Protein AF-A0A077KL05-F1 (afdb_monomer_lite)

Structure (mmCIF, N/CA/C/O backbone):
data_AF-A0A077KL05-F1
#
_entry.id   AF-A0A077KL05-F1
#
loop_
_atom_site.group_PDB
_atom_site.id
_atom_site.type_symbol
_atom_site.label_atom_id
_atom_site.label_alt_id
_atom_site.label_comp_id
_atom_site.label_asym_id
_atom_site.label_entity_id
_atom_site.label_seq_id
_atom_site.pdbx_PDB_ins_code
_atom_site.Cartn_x
_atom_site.Cartn_y
_atom_site.Cartn_z
_atom_site.occupancy
_atom_site.B_iso_or_equiv
_atom_site.auth_seq_id
_atom_site.auth_comp_id
_atom_site.auth_asym_id
_atom_site.auth_atom_id
_atom_site.pdbx_PDB_model_num
ATOM 1 N N . MET A 1 1 ? 13.786 16.318 9.168 1.00 51.53 1 MET A N 1
ATOM 2 C CA . MET A 1 1 ? 14.253 15.824 7.852 1.00 51.53 1 MET A CA 1
ATOM 3 C C . MET A 1 1 ? 14.028 16.908 6.813 1.00 51.53 1 MET A C 1
ATOM 5 O O . MET A 1 1 ? 13.055 17.641 6.956 1.00 51.53 1 MET A O 1
ATOM 9 N N . SER A 1 2 ? 14.905 17.055 5.813 1.00 62.59 2 SER A N 1
ATOM 10 C CA . SER A 1 2 ? 14.597 17.920 4.667 1.00 62.59 2 SER A CA 1
ATOM 11 C C . SER A 1 2 ? 13.468 17.278 3.856 1.00 62.59 2 SER A C 1
ATOM 13 O O . SER A 1 2 ? 13.446 16.068 3.655 1.00 62.59 2 SER A O 1
ATOM 15 N N . THR A 1 3 ? 12.502 18.074 3.406 1.00 69.75 3 THR A N 1
ATOM 16 C CA . THR A 1 3 ? 11.348 17.590 2.625 1.00 69.75 3 THR A CA 1
ATOM 17 C C . THR A 1 3 ? 11.744 17.026 1.258 1.00 69.75 3 THR A C 1
ATOM 19 O O . THR A 1 3 ? 10.953 16.333 0.626 1.00 69.75 3 THR A O 1
ATOM 22 N N . GLU A 1 4 ? 12.974 17.286 0.817 1.00 75.88 4 GLU A N 1
ATOM 23 C CA . GLU A 1 4 ? 13.538 16.857 -0.465 1.00 75.88 4 GLU A CA 1
ATOM 24 C C . GLU A 1 4 ? 13.786 15.344 -0.557 1.00 75.88 4 GLU A C 1
ATOM 26 O O . GLU A 1 4 ? 13.891 14.804 -1.658 1.00 75.88 4 GLU A O 1
ATOM 31 N N . THR A 1 5 ? 13.853 14.640 0.577 1.00 85.19 5 THR A N 1
ATOM 32 C CA . THR A 1 5 ? 14.052 13.182 0.610 1.00 85.19 5 THR A CA 1
ATOM 33 C C . THR A 1 5 ? 12.745 12.394 0.658 1.00 85.19 5 THR A C 1
ATOM 35 O O . THR A 1 5 ? 12.755 11.182 0.420 1.00 85.19 5 THR A O 1
ATOM 38 N N . LEU A 1 6 ? 11.622 13.064 0.937 1.00 92.50 6 LEU A N 1
ATOM 39 C CA . LEU A 1 6 ? 10.313 12.429 1.038 1.00 92.50 6 LEU A CA 1
ATOM 40 C C . LEU A 1 6 ? 9.833 11.949 -0.327 1.00 92.50 6 LEU A C 1
ATOM 42 O O . LEU A 1 6 ? 10.003 12.606 -1.357 1.00 92.50 6 LEU A O 1
ATOM 46 N N . ARG A 1 7 ? 9.176 10.793 -0.327 1.00 94.94 7 ARG A N 1
ATOM 47 C CA . ARG A 1 7 ? 8.545 10.253 -1.526 1.00 94.94 7 ARG A CA 1
ATOM 48 C C . ARG A 1 7 ? 7.322 11.089 -1.891 1.00 94.94 7 ARG A C 1
ATOM 50 O O . ARG A 1 7 ? 6.615 11.601 -1.017 1.00 94.94 7 ARG A O 1
ATOM 57 N N . THR A 1 8 ? 7.061 11.188 -3.188 1.00 95.94 8 THR A N 1
ATOM 58 C CA . THR A 1 8 ? 5.903 11.906 -3.733 1.00 95.94 8 THR A CA 1
ATOM 59 C C . THR A 1 8 ? 5.113 11.016 -4.678 1.00 95.94 8 THR A C 1
ATOM 61 O O . THR A 1 8 ? 5.673 10.101 -5.288 1.00 95.94 8 THR A O 1
ATOM 64 N N . MET A 1 9 ? 3.812 11.275 -4.795 1.00 96.38 9 MET A N 1
ATOM 65 C CA . MET A 1 9 ? 2.897 10.490 -5.618 1.00 96.38 9 MET A CA 1
ATOM 66 C C . MET A 1 9 ? 2.166 11.357 -6.638 1.00 96.38 9 MET A C 1
ATOM 68 O O . MET A 1 9 ? 1.672 12.437 -6.327 1.00 96.38 9 MET A O 1
ATOM 72 N N . VAL A 1 10 ? 2.067 10.850 -7.865 1.00 96.12 10 VAL A N 1
ATOM 73 C CA . VAL A 1 10 ? 1.268 11.446 -8.943 1.00 96.12 10 VAL A CA 1
ATOM 74 C C . VAL A 1 10 ? 0.302 10.396 -9.466 1.00 96.12 10 VAL A C 1
ATOM 76 O O . VAL A 1 10 ? 0.696 9.257 -9.703 1.00 96.12 10 VAL A O 1
ATOM 79 N N . PHE A 1 11 ? -0.956 10.775 -9.665 1.00 96.38 11 PHE A N 1
ATOM 80 C CA . PHE A 1 11 ? -2.039 9.852 -10.000 1.00 96.38 11 PHE A CA 1
ATOM 81 C C . PHE A 1 11 ? -2.610 10.158 -11.381 1.00 96.38 11 PHE A C 1
ATOM 83 O O . PHE A 1 11 ? -2.796 11.320 -11.745 1.00 96.38 11 PHE A O 1
ATOM 90 N N . ASN A 1 12 ? -2.930 9.116 -12.142 1.00 95.75 12 ASN A N 1
ATOM 91 C CA . ASN A 1 12 ? -3.637 9.231 -13.411 1.00 95.75 12 ASN A CA 1
ATOM 92 C C . ASN A 1 12 ? -4.654 8.083 -13.565 1.00 95.75 12 ASN A C 1
ATOM 94 O O . ASN A 1 12 ? -4.912 7.334 -12.624 1.00 95.75 12 ASN A O 1
ATOM 98 N N . ARG A 1 13 ? -5.274 7.973 -14.744 1.00 96.56 13 ARG A N 1
ATOM 99 C CA . ARG A 1 13 ? -6.298 6.949 -15.017 1.00 96.56 13 ARG A CA 1
ATOM 100 C C . ARG A 1 13 ? -5.745 5.525 -15.100 1.00 96.56 13 ARG A C 1
ATOM 102 O O . ARG A 1 13 ? -6.508 4.585 -14.940 1.00 96.56 13 ARG A O 1
ATOM 109 N N . GLU A 1 14 ? -4.455 5.367 -15.371 1.00 97.25 14 GLU A N 1
ATOM 110 C CA . GLU A 1 14 ? -3.814 4.062 -15.561 1.00 97.25 14 GLU A CA 1
ATOM 111 C C . GLU A 1 14 ? -3.217 3.526 -14.259 1.00 97.25 14 GLU A C 1
ATOM 113 O O . GLU A 1 14 ? -3.135 2.315 -14.059 1.00 97.25 14 GLU A O 1
ATOM 118 N N . GLY A 1 15 ? -2.795 4.419 -13.367 1.00 97.19 15 GLY A N 1
ATOM 119 C CA . GLY A 1 15 ? -2.108 4.054 -12.145 1.00 97.19 15 GLY A CA 1
ATOM 120 C C . GLY A 1 15 ? -1.636 5.254 -11.340 1.00 97.19 15 GLY A C 1
ATOM 121 O O . GLY A 1 15 ? -2.132 6.378 -11.464 1.00 97.19 15 GLY A O 1
ATOM 122 N N . PHE A 1 16 ? -0.609 5.010 -10.538 1.00 97.50 16 PHE A N 1
ATOM 123 C CA . PHE A 1 16 ? 0.121 6.053 -9.842 1.00 97.50 16 PHE A CA 1
ATOM 124 C C . PHE A 1 16 ? 1.627 5.875 -9.985 1.00 97.50 16 PHE A C 1
ATOM 126 O O . PHE A 1 16 ? 2.152 4.772 -10.153 1.00 97.50 16 PHE A O 1
ATOM 133 N N . ILE A 1 17 ? 2.322 7.002 -9.930 1.00 97.44 17 ILE A N 1
ATOM 134 C CA . ILE A 1 17 ? 3.770 7.095 -9.957 1.00 97.44 17 ILE A CA 1
ATOM 135 C C . ILE A 1 17 ? 4.234 7.454 -8.555 1.00 97.44 17 ILE A C 1
ATOM 137 O O . ILE A 1 17 ? 3.858 8.502 -8.039 1.00 97.44 17 ILE A O 1
ATOM 141 N N . LEU A 1 18 ? 5.081 6.614 -7.972 1.00 97.00 18 LEU A N 1
ATOM 142 C CA . LEU A 1 18 ? 5.817 6.905 -6.753 1.00 97.00 18 LEU A CA 1
ATOM 143 C C . LEU A 1 18 ? 7.236 7.337 -7.122 1.00 97.00 18 LEU A C 1
ATOM 145 O O . LEU A 1 18 ? 8.025 6.559 -7.661 1.00 97.00 18 LEU A O 1
ATOM 149 N N . ASN A 1 19 ? 7.568 8.583 -6.821 1.00 96.38 19 ASN A N 1
ATOM 150 C CA . ASN A 1 19 ? 8.921 9.102 -6.938 1.00 96.38 19 ASN A CA 1
ATOM 151 C C . ASN A 1 19 ? 9.658 8.870 -5.613 1.00 96.38 19 ASN A C 1
ATOM 153 O O . ASN A 1 19 ? 9.172 9.275 -4.558 1.00 96.38 19 ASN A O 1
ATOM 157 N N . ILE A 1 20 ? 10.827 8.230 -5.674 1.00 94.75 20 ILE A N 1
ATOM 158 C CA . ILE A 1 20 ? 11.663 7.898 -4.517 1.00 94.75 20 ILE A CA 1
ATOM 159 C C . ILE A 1 20 ? 12.997 8.643 -4.662 1.00 94.75 20 ILE A C 1
ATOM 161 O O . ILE A 1 20 ? 13.921 8.118 -5.288 1.00 94.75 20 ILE A O 1
ATOM 165 N N . PRO A 1 21 ? 13.119 9.868 -4.109 1.00 93.06 21 PRO A N 1
ATOM 166 C CA . PRO A 1 21 ? 14.303 10.705 -4.303 1.00 93.06 21 PRO A CA 1
ATOM 167 C C . PRO A 1 21 ? 15.601 10.048 -3.840 1.00 93.06 21 PRO A C 1
ATOM 169 O O . PRO A 1 21 ? 16.568 10.056 -4.585 1.00 93.06 21 PRO A O 1
ATOM 172 N N . ILE A 1 22 ? 15.598 9.406 -2.666 1.00 91.81 22 ILE A N 1
ATOM 173 C CA . ILE A 1 22 ? 16.795 8.783 -2.068 1.00 91.81 22 ILE A CA 1
ATOM 174 C C . ILE A 1 22 ? 17.438 7.745 -3.004 1.00 91.81 22 ILE A C 1
ATOM 176 O O . ILE A 1 22 ? 18.657 7.591 -3.018 1.00 91.81 22 ILE A O 1
ATOM 180 N N . LEU A 1 23 ? 16.622 7.041 -3.794 1.00 92.56 23 LEU A N 1
ATOM 181 C CA . LEU A 1 23 ? 17.087 6.003 -4.715 1.00 92.56 23 LEU A CA 1
ATOM 182 C C . LEU A 1 23 ? 17.249 6.503 -6.154 1.00 92.56 23 LEU A C 1
ATOM 184 O O . LEU A 1 23 ? 17.646 5.726 -7.015 1.00 92.56 23 LEU A O 1
ATOM 188 N N . ASP A 1 24 ? 16.904 7.760 -6.443 1.00 95.31 24 ASP A N 1
ATOM 189 C CA . ASP A 1 24 ? 16.758 8.271 -7.808 1.00 95.31 24 ASP A CA 1
ATOM 190 C C . ASP A 1 24 ? 15.827 7.412 -8.681 1.00 95.31 24 ASP A C 1
ATOM 192 O O . ASP A 1 24 ? 16.017 7.286 -9.891 1.00 95.31 24 ASP A O 1
ATOM 196 N N . GLU A 1 25 ? 14.800 6.813 -8.078 1.00 95.00 25 GLU A N 1
ATOM 197 C CA . GLU A 1 25 ? 13.901 5.878 -8.753 1.00 95.00 25 GLU A CA 1
ATOM 198 C C . GLU A 1 25 ? 12.491 6.454 -8.917 1.00 95.00 25 GLU A C 1
ATOM 200 O O . GLU A 1 25 ? 11.985 7.215 -8.089 1.00 95.00 25 GLU A O 1
ATOM 205 N N . ILE A 1 26 ? 11.835 6.034 -9.995 1.00 95.88 26 ILE A N 1
ATOM 206 C CA . ILE A 1 26 ? 10.434 6.305 -10.300 1.00 95.88 26 ILE A CA 1
ATOM 207 C C . ILE A 1 26 ? 9.747 4.960 -10.511 1.00 95.88 26 ILE A C 1
ATOM 209 O O . ILE A 1 26 ? 10.175 4.159 -11.343 1.00 95.88 26 ILE A O 1
ATOM 213 N N . HIS A 1 27 ? 8.703 4.692 -9.734 1.00 96.50 27 HIS A N 1
ATOM 214 C CA . HIS A 1 27 ? 7.959 3.436 -9.773 1.00 96.50 27 HIS A CA 1
ATOM 215 C C . HIS A 1 27 ? 6.552 3.716 -10.268 1.00 96.50 27 HIS A C 1
ATOM 217 O O . HIS A 1 27 ? 5.856 4.542 -9.688 1.00 96.50 27 HIS A O 1
ATOM 223 N N . PHE A 1 28 ? 6.124 3.024 -11.314 1.00 97.69 28 PHE A N 1
ATOM 224 C CA . PHE A 1 28 ? 4.753 3.082 -11.795 1.00 97.69 28 PHE A CA 1
ATOM 225 C C . PHE A 1 28 ? 3.989 1.820 -11.396 1.00 97.69 28 PHE A C 1
ATOM 227 O O . PHE A 1 28 ? 4.407 0.701 -11.709 1.00 97.69 28 PHE A O 1
ATOM 234 N N . PHE A 1 29 ? 2.856 2.028 -10.732 1.00 97.69 29 PHE A N 1
ATOM 235 C CA . PHE A 1 29 ? 1.924 1.002 -10.287 1.00 97.69 29 PHE A CA 1
ATOM 236 C C . PHE A 1 29 ? 0.614 1.189 -11.037 1.00 97.69 29 PHE A C 1
ATOM 238 O O . PHE A 1 29 ? -0.078 2.185 -10.837 1.00 97.69 29 PHE A O 1
ATOM 245 N N . ALA A 1 30 ? 0.272 0.239 -11.898 1.00 97.94 30 ALA A N 1
ATOM 246 C CA . ALA A 1 30 ? -0.992 0.271 -12.620 1.00 97.94 30 ALA A CA 1
ATOM 247 C C . ALA A 1 30 ? -2.153 -0.113 -11.683 1.00 97.94 30 ALA A C 1
ATOM 249 O O . ALA A 1 30 ? -1.988 -1.004 -10.847 1.00 97.94 30 ALA A O 1
ATOM 250 N N . TRP A 1 31 ? -3.327 0.506 -11.802 1.00 97.62 31 TRP A N 1
ATOM 251 C CA . TRP A 1 31 ? -4.462 0.202 -10.912 1.00 97.62 31 TRP A CA 1
ATOM 252 C C . TRP A 1 31 ? -4.894 -1.268 -10.994 1.00 97.62 31 TRP A C 1
ATOM 254 O O . TRP A 1 31 ? -5.040 -1.946 -9.979 1.00 97.62 31 TRP A O 1
ATOM 264 N N . ASP A 1 32 ? -4.959 -1.806 -12.209 1.00 96.81 32 ASP A N 1
ATOM 265 C CA . ASP A 1 32 ? -5.221 -3.219 -12.517 1.00 96.81 32 ASP A CA 1
ATOM 266 C C . ASP A 1 32 ? -4.109 -4.186 -12.051 1.00 96.81 32 ASP A C 1
ATOM 268 O O . ASP A 1 32 ? -4.270 -5.405 -12.166 1.00 96.81 32 ASP A O 1
ATOM 272 N N . SER A 1 33 ? -2.994 -3.686 -11.507 1.00 97.31 33 SER A N 1
ATOM 273 C CA . SER A 1 33 ? -1.958 -4.518 -10.885 1.00 97.31 33 SER A CA 1
ATOM 274 C C . SER A 1 33 ? -2.202 -4.764 -9.403 1.00 97.31 33 SER A C 1
ATOM 276 O O . SER A 1 33 ? -1.632 -5.706 -8.862 1.00 97.31 33 SER A O 1
ATOM 278 N N . ILE A 1 34 ? -3.049 -3.958 -8.755 1.00 97.75 34 ILE A N 1
ATOM 279 C CA . ILE A 1 34 ? -3.299 -4.029 -7.316 1.00 97.75 34 ILE A CA 1
ATOM 280 C C . ILE A 1 34 ? -4.233 -5.195 -6.996 1.00 97.75 34 ILE A C 1
ATOM 282 O O . ILE A 1 34 ? -5.386 -5.227 -7.430 1.00 97.75 34 ILE A O 1
ATOM 286 N N . ASP A 1 35 ? -3.739 -6.141 -6.210 1.00 96.56 35 ASP A N 1
ATOM 287 C CA . ASP A 1 35 ? -4.519 -7.268 -5.705 1.00 96.56 35 ASP A CA 1
ATOM 288 C C . ASP A 1 35 ? -5.140 -6.958 -4.346 1.00 96.56 35 ASP A C 1
ATOM 290 O O . ASP A 1 35 ? -6.309 -7.271 -4.137 1.00 96.56 35 ASP A O 1
ATOM 294 N N . THR A 1 36 ? -4.371 -6.346 -3.443 1.00 97.06 36 THR A N 1
ATOM 295 C CA . THR A 1 36 ? -4.800 -6.068 -2.066 1.00 97.06 36 THR A CA 1
ATOM 296 C C . THR A 1 36 ? -4.163 -4.776 -1.562 1.00 97.06 36 THR A C 1
ATOM 298 O O . THR A 1 36 ? -2.986 -4.529 -1.825 1.00 97.06 36 THR A O 1
ATOM 301 N N . ILE A 1 37 ? -4.910 -3.983 -0.797 1.00 97.06 37 ILE A N 1
ATOM 302 C CA . ILE A 1 37 ? -4.410 -2.855 -0.010 1.00 97.06 37 ILE A CA 1
ATOM 303 C C . ILE A 1 37 ? -4.828 -3.078 1.444 1.00 97.06 37 ILE A C 1
ATOM 305 O O . ILE A 1 37 ? -6.011 -3.241 1.741 1.00 97.06 37 ILE A O 1
ATOM 309 N N . LEU A 1 38 ? -3.852 -3.057 2.344 1.00 94.81 38 LEU A N 1
ATOM 310 C CA . LEU A 1 38 ? -4.053 -3.055 3.788 1.00 94.81 38 LEU A CA 1
ATOM 311 C C . LEU A 1 38 ? -3.615 -1.712 4.364 1.00 94.81 38 LEU A C 1
ATOM 313 O O . LEU A 1 38 ? -2.689 -1.090 3.846 1.00 94.81 38 LEU A O 1
ATOM 317 N N . TYR A 1 39 ? -4.247 -1.297 5.455 1.00 92.69 39 TYR A N 1
ATOM 318 C CA . TYR A 1 39 ? -3.888 -0.102 6.208 1.00 92.69 39 TYR A CA 1
ATOM 319 C C . TYR A 1 39 ? -3.727 -0.442 7.683 1.00 92.69 39 TYR A C 1
ATOM 321 O O . TYR A 1 39 ? -4.567 -1.125 8.263 1.00 92.69 39 TYR A O 1
ATOM 329 N N . GLY A 1 40 ? -2.659 0.036 8.305 1.00 87.69 40 GLY A N 1
ATOM 330 C CA . GLY A 1 40 ? -2.343 -0.325 9.682 1.00 87.69 40 GLY A CA 1
ATOM 331 C C . GLY A 1 40 ? -1.300 0.589 10.292 1.00 87.69 40 GLY A C 1
ATOM 332 O O . GLY A 1 40 ? -0.937 1.614 9.711 1.00 87.69 40 GLY A O 1
ATOM 333 N N . SER A 1 41 ? -0.914 0.293 11.526 1.00 83.81 41 SER A N 1
ATOM 334 C CA . SER A 1 41 ? 0.246 0.932 12.148 1.00 83.81 41 SER A CA 1
ATOM 335 C C . SER A 1 41 ? 1.515 0.414 11.492 1.00 83.81 41 SER A C 1
ATOM 337 O O . SER A 1 41 ? 1.611 -0.780 11.206 1.00 83.81 41 SER A O 1
ATOM 339 N N . GLU A 1 42 ? 2.485 1.297 11.293 1.00 80.25 42 GLU A N 1
ATOM 340 C CA . GLU A 1 42 ? 3.787 0.894 10.796 1.00 80.25 42 GLU A CA 1
ATOM 341 C C . GLU A 1 42 ? 4.485 -0.031 11.802 1.00 80.25 42 GLU A C 1
ATOM 343 O O . GLU A 1 42 ? 4.460 0.178 13.022 1.00 80.25 42 GLU A O 1
ATOM 348 N N . ILE A 1 43 ? 5.087 -1.101 11.276 1.00 72.62 43 ILE A N 1
ATOM 349 C CA . ILE A 1 43 ? 5.739 -2.132 12.097 1.00 72.62 43 ILE A CA 1
ATOM 350 C C . ILE A 1 43 ? 6.934 -1.557 12.866 1.00 72.62 43 ILE A C 1
ATOM 352 O O . ILE A 1 43 ? 7.157 -1.931 14.014 1.00 72.62 43 ILE A O 1
ATOM 356 N N . LEU A 1 44 ? 7.712 -0.674 12.232 1.00 71.38 44 LEU A N 1
ATOM 357 C CA . LEU A 1 44 ? 8.925 -0.096 12.819 1.00 71.38 44 LEU A CA 1
ATOM 358 C C . LEU A 1 44 ? 8.624 1.104 13.721 1.00 71.38 44 LEU A C 1
ATOM 360 O O . LEU A 1 44 ? 9.292 1.284 14.738 1.00 71.38 44 LEU A O 1
ATOM 364 N N . TYR A 1 45 ? 7.605 1.884 13.366 1.00 67.62 45 TYR A N 1
ATOM 365 C CA . TYR A 1 45 ? 7.241 3.113 14.052 1.00 67.62 45 TYR A CA 1
ATOM 366 C C . TYR A 1 45 ? 5.747 3.101 14.359 1.00 67.62 45 TYR A C 1
ATOM 368 O O . TYR A 1 45 ? 4.909 3.486 13.552 1.00 67.62 45 TYR A O 1
ATOM 376 N N . HIS A 1 46 ? 5.378 2.611 15.541 1.00 68.25 46 HIS A N 1
ATOM 377 C CA . HIS A 1 46 ? 3.971 2.419 15.909 1.00 68.25 46 HIS A CA 1
ATOM 378 C C . HIS A 1 46 ? 3.166 3.728 16.060 1.00 68.25 46 HIS A C 1
ATOM 380 O O . HIS A 1 46 ? 2.004 3.698 16.472 1.00 68.25 46 HIS A O 1
ATOM 386 N N . ASP A 1 47 ? 3.789 4.895 15.898 1.00 74.88 47 ASP A N 1
ATOM 387 C CA . ASP A 1 47 ? 3.173 6.228 15.794 1.00 74.88 47 ASP A CA 1
ATOM 388 C C . ASP A 1 47 ? 2.842 6.632 14.356 1.00 74.88 47 ASP A C 1
ATOM 390 O O . ASP A 1 47 ? 2.047 7.549 14.161 1.00 74.88 47 ASP A O 1
ATOM 394 N N . HIS A 1 48 ? 3.380 5.910 13.381 1.00 83.31 48 HIS A N 1
ATOM 395 C CA . HIS A 1 48 ? 3.155 6.129 11.965 1.00 83.31 48 HIS A CA 1
ATOM 396 C C . HIS A 1 48 ? 2.156 5.123 11.399 1.00 83.31 48 HIS A C 1
ATOM 398 O O . HIS A 1 48 ? 1.961 4.013 11.912 1.00 83.31 48 HIS A O 1
ATOM 404 N N . SER A 1 49 ? 1.457 5.538 10.349 1.00 87.75 49 SER A N 1
ATOM 405 C CA . SER A 1 49 ? 0.548 4.679 9.599 1.00 87.75 49 SER A CA 1
ATOM 406 C C . SER A 1 49 ? 1.175 4.253 8.286 1.00 87.75 49 SER A C 1
ATOM 408 O O . SER A 1 49 ? 1.864 5.027 7.625 1.00 87.75 49 SER A O 1
ATOM 410 N N . GLU A 1 50 ? 0.870 3.032 7.857 1.00 91.94 50 GLU A N 1
ATOM 411 C CA . GLU A 1 50 ? 1.315 2.543 6.562 1.00 91.94 50 GLU A CA 1
ATOM 412 C C . GLU A 1 50 ? 0.199 1.883 5.755 1.00 91.94 50 GLU A C 1
ATOM 414 O O . GLU A 1 50 ? -0.748 1.301 6.294 1.00 91.94 50 GLU A O 1
ATOM 419 N N . PHE A 1 51 ? 0.355 1.966 4.437 1.00 94.06 51 PHE A N 1
ATOM 420 C CA . PHE A 1 51 ? -0.327 1.123 3.473 1.00 94.06 51 PHE A CA 1
ATOM 421 C C . PHE A 1 51 ? 0.595 -0.001 3.028 1.00 94.06 51 PHE A C 1
ATOM 423 O O . PHE A 1 51 ? 1.734 0.243 2.619 1.00 94.06 51 PHE A O 1
ATOM 430 N N . ILE A 1 52 ? 0.066 -1.219 3.008 1.00 94.69 52 ILE A N 1
ATOM 431 C CA . ILE A 1 52 ? 0.717 -2.372 2.394 1.00 94.69 52 ILE A CA 1
ATOM 432 C C . ILE A 1 52 ? -0.068 -2.743 1.151 1.00 94.69 52 ILE A C 1
ATOM 434 O O . ILE A 1 52 ? -1.248 -3.073 1.225 1.00 94.69 52 ILE A O 1
ATOM 438 N N . ILE A 1 53 ? 0.601 -2.696 0.005 1.00 96.38 53 ILE A N 1
ATOM 439 C CA . ILE A 1 53 ? -0.011 -2.949 -1.292 1.00 96.38 53 ILE A CA 1
ATOM 440 C C . ILE A 1 53 ? 0.612 -4.210 -1.877 1.00 96.38 53 ILE A C 1
ATOM 442 O O . ILE A 1 53 ? 1.828 -4.285 -2.084 1.00 96.38 53 ILE A O 1
ATOM 446 N N . TYR A 1 54 ? -0.243 -5.184 -2.160 1.00 96.50 54 TYR A N 1
ATOM 447 C CA . TYR A 1 54 ? 0.095 -6.411 -2.862 1.00 96.50 54 TYR A CA 1
ATOM 448 C C . TYR A 1 54 ? -0.338 -6.311 -4.316 1.00 96.50 54 TYR A C 1
ATOM 450 O O . TYR A 1 54 ? -1.429 -5.828 -4.623 1.00 96.50 54 TYR A O 1
ATOM 458 N N . LEU A 1 55 ? 0.519 -6.792 -5.209 1.00 96.44 55 LEU A N 1
ATOM 459 C CA . LEU A 1 55 ? 0.356 -6.678 -6.648 1.00 96.44 55 LEU A CA 1
ATOM 460 C C . LEU A 1 55 ? 0.332 -8.066 -7.300 1.00 96.44 55 LEU A C 1
ATOM 462 O O . LEU A 1 55 ? 1.125 -8.934 -6.938 1.00 96.44 55 LEU A O 1
ATOM 466 N N . ASN A 1 56 ? -0.478 -8.274 -8.337 1.00 95.31 56 ASN A N 1
ATOM 467 C CA . ASN A 1 56 ? -0.363 -9.483 -9.167 1.00 95.31 56 ASN A CA 1
ATOM 468 C C . ASN A 1 56 ? 0.846 -9.426 -10.113 1.00 95.31 56 ASN A C 1
ATOM 470 O O . ASN A 1 56 ? 1.404 -10.468 -10.482 1.00 95.31 56 ASN A O 1
ATOM 474 N N . ARG A 1 57 ? 1.292 -8.218 -10.476 1.00 95.56 57 ARG A N 1
ATOM 475 C CA . ARG A 1 57 ? 2.431 -7.951 -11.359 1.00 95.56 57 ARG A CA 1
ATOM 476 C C . ARG A 1 57 ? 3.340 -6.878 -10.752 1.00 95.56 57 ARG A C 1
ATOM 478 O O . ARG A 1 57 ? 2.835 -5.954 -10.123 1.00 95.56 57 ARG A O 1
ATOM 485 N N . PRO A 1 58 ? 4.669 -6.998 -10.902 1.00 95.88 58 PRO A N 1
ATOM 486 C CA . PRO A 1 58 ? 5.594 -6.020 -10.341 1.00 95.88 58 PRO A CA 1
ATOM 487 C C . PRO A 1 58 ? 5.418 -4.637 -10.993 1.00 95.88 58 PRO A C 1
ATOM 489 O O . PRO A 1 58 ? 4.985 -4.560 -12.148 1.00 95.88 58 PRO A O 1
ATOM 492 N N . PRO A 1 59 ? 5.782 -3.552 -10.289 1.00 96.25 59 PRO A N 1
ATOM 493 C CA . PRO A 1 59 ? 5.743 -2.209 -10.849 1.00 96.25 59 PRO A CA 1
ATOM 494 C C . PRO A 1 59 ? 6.789 -2.019 -11.947 1.00 96.25 59 PRO A C 1
ATOM 496 O O . PRO A 1 59 ? 7.829 -2.684 -11.980 1.00 96.25 59 PRO A O 1
ATOM 499 N N . VAL A 1 60 ? 6.550 -1.038 -12.816 1.00 96.12 60 VAL A N 1
ATOM 500 C CA . VAL A 1 60 ? 7.563 -0.589 -13.775 1.00 96.12 60 VAL A CA 1
ATOM 501 C C . VAL A 1 60 ? 8.490 0.385 -13.061 1.00 96.12 60 VAL A C 1
ATOM 503 O O . VAL A 1 60 ? 8.072 1.471 -12.667 1.00 96.12 60 VAL A O 1
ATOM 506 N N . ILE A 1 61 ? 9.755 0.002 -12.897 1.00 95.56 61 ILE A N 1
ATOM 507 C CA . ILE A 1 61 ? 10.753 0.807 -12.188 1.00 95.56 61 ILE A CA 1
ATOM 508 C C . ILE A 1 61 ? 11.727 1.420 -13.192 1.00 95.56 61 ILE A C 1
ATOM 510 O O . ILE A 1 61 ? 12.333 0.707 -13.996 1.00 95.56 61 ILE A O 1
ATOM 514 N N . LYS A 1 62 ? 11.906 2.738 -13.110 1.00 94.62 62 LYS A N 1
ATOM 515 C CA . LYS A 1 62 ? 12.874 3.507 -13.894 1.00 94.62 62 LYS A CA 1
ATOM 516 C C . LYS A 1 62 ? 13.840 4.244 -12.974 1.00 94.62 62 LYS A C 1
ATOM 518 O O . LYS A 1 62 ? 13.439 4.750 -11.929 1.00 94.62 62 LYS A O 1
ATOM 523 N N . LEU A 1 63 ? 15.095 4.323 -13.395 1.00 95.75 63 LEU A N 1
ATOM 524 C CA . LEU A 1 63 ? 16.114 5.155 -12.766 1.00 95.75 63 L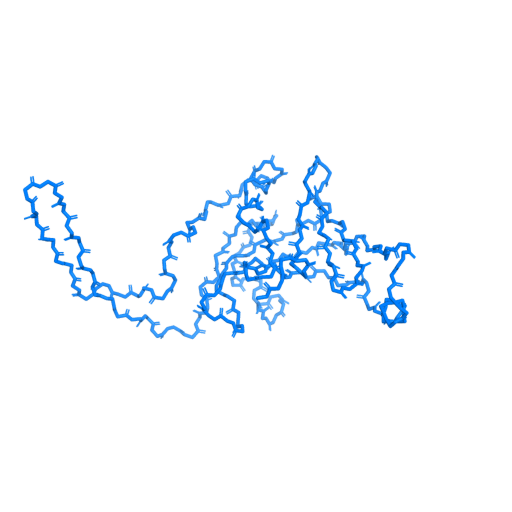EU A CA 1
ATOM 525 C C . LEU A 1 63 ? 16.120 6.536 -13.439 1.00 95.75 63 LEU A C 1
ATOM 527 O O . LEU A 1 63 ? 15.948 6.620 -14.656 1.00 95.75 63 LEU A O 1
ATOM 531 N N . LYS A 1 64 ? 16.305 7.609 -12.670 1.00 94.19 64 LYS A N 1
ATOM 532 C CA . LYS A 1 64 ? 16.431 8.971 -13.209 1.00 94.19 64 LYS A CA 1
ATOM 533 C C . LYS A 1 64 ? 17.721 9.119 -14.016 1.00 94.19 64 LYS A C 1
ATOM 535 O O . LYS A 1 64 ? 18.742 8.514 -13.695 1.00 94.19 64 LYS A O 1
ATOM 540 N N . GLU A 1 65 ? 17.692 9.978 -15.031 1.00 90.44 65 GLU A N 1
ATOM 541 C CA . GLU A 1 65 ? 18.823 10.198 -15.948 1.00 90.44 65 GLU A CA 1
ATOM 542 C C . GLU A 1 65 ? 20.104 10.608 -15.200 1.00 90.44 65 GLU A C 1
ATOM 544 O O . GLU A 1 65 ? 21.178 10.035 -15.403 1.00 90.44 65 GLU A O 1
ATOM 549 N N . ASN A 1 66 ? 19.970 11.515 -14.231 1.00 90.38 66 ASN A N 1
ATOM 550 C CA . ASN A 1 66 ? 21.080 12.032 -13.427 1.00 90.38 66 ASN A CA 1
ATOM 551 C C . ASN A 1 66 ? 21.259 11.296 -12.089 1.00 90.38 66 ASN A C 1
ATOM 553 O O . ASN A 1 66 ? 21.767 11.878 -11.136 1.00 90.38 66 ASN A O 1
ATOM 557 N N . ALA A 1 67 ? 20.841 10.027 -12.008 1.00 92.25 67 ALA A N 1
ATOM 558 C CA . ALA A 1 67 ? 20.967 9.242 -10.784 1.00 92.25 67 ALA A CA 1
ATOM 559 C C . ALA A 1 67 ? 22.420 9.108 -10.319 1.00 92.25 67 ALA A C 1
ATOM 561 O O . ALA A 1 67 ? 23.328 8.894 -11.133 1.00 92.25 67 ALA A O 1
ATOM 562 N N . TRP A 1 68 ? 22.618 9.160 -9.003 1.00 93.75 68 TRP A N 1
ATOM 563 C CA . TRP A 1 68 ? 23.928 9.005 -8.387 1.00 93.75 68 TRP A CA 1
ATOM 564 C C . TRP A 1 68 ? 24.532 7.618 -8.665 1.00 93.75 68 TRP A C 1
ATOM 566 O O . TRP A 1 68 ? 23.824 6.626 -8.841 1.00 93.75 68 TRP A O 1
ATOM 576 N N . TRP A 1 69 ? 25.862 7.521 -8.728 1.00 92.44 69 TRP A N 1
ATOM 577 C CA . TRP A 1 69 ? 26.541 6.319 -9.232 1.00 92.44 69 TRP A CA 1
ATOM 578 C C . TRP A 1 69 ? 26.294 5.063 -8.379 1.00 92.44 69 TRP A C 1
ATOM 580 O O . TRP A 1 69 ? 26.144 3.979 -8.944 1.00 92.44 69 TRP A O 1
ATOM 590 N N . LEU A 1 70 ? 26.173 5.191 -7.049 1.00 91.25 70 LEU A N 1
ATOM 591 C CA . LEU A 1 70 ? 25.782 4.055 -6.205 1.00 91.25 70 LEU A CA 1
ATOM 592 C C . LEU A 1 70 ? 24.340 3.626 -6.478 1.00 91.25 70 LEU A C 1
ATOM 594 O O . LEU A 1 70 ? 24.082 2.429 -6.530 1.00 91.25 70 LEU A O 1
ATOM 598 N N . ASN A 1 71 ? 23.424 4.567 -6.728 1.00 93.25 71 ASN A N 1
ATOM 599 C CA . ASN A 1 71 ? 22.042 4.249 -7.097 1.00 93.25 71 ASN A CA 1
ATOM 600 C C . ASN A 1 71 ? 21.980 3.519 -8.447 1.00 93.25 71 ASN A C 1
ATOM 602 O O . ASN A 1 71 ? 21.231 2.560 -8.597 1.00 93.25 71 ASN A O 1
ATOM 606 N N . ARG A 1 72 ? 22.833 3.887 -9.414 1.00 91.62 72 ARG A N 1
ATOM 607 C CA . ARG A 1 72 ? 22.978 3.142 -10.681 1.00 91.62 72 ARG A CA 1
ATOM 608 C C . ARG A 1 72 ? 23.435 1.699 -10.451 1.00 91.62 72 ARG A C 1
ATOM 610 O O . ARG A 1 72 ? 22.869 0.780 -11.043 1.00 91.62 72 ARG A O 1
ATOM 617 N N . LEU A 1 73 ? 24.434 1.497 -9.589 1.00 91.88 73 LEU A N 1
ATOM 618 C CA . LEU A 1 73 ? 24.960 0.170 -9.268 1.00 91.88 73 LEU A CA 1
ATOM 619 C C . LEU A 1 73 ? 23.910 -0.695 -8.560 1.00 91.88 73 LEU A C 1
ATOM 621 O O . LEU A 1 73 ? 23.636 -1.815 -8.995 1.00 91.88 73 LEU A O 1
ATOM 625 N N . THR A 1 74 ? 23.288 -0.170 -7.501 1.00 90.00 74 THR A N 1
ATOM 626 C CA . THR A 1 74 ? 22.259 -0.892 -6.739 1.00 90.00 74 THR A CA 1
ATOM 627 C C . THR A 1 74 ? 21.035 -1.193 -7.600 1.00 90.00 74 THR A C 1
ATOM 629 O O . THR A 1 74 ? 20.479 -2.287 -7.511 1.00 90.00 74 THR A O 1
ATOM 632 N N . PHE A 1 75 ? 20.659 -0.290 -8.508 1.00 91.06 75 PHE A N 1
ATOM 633 C CA . PHE A 1 75 ? 19.560 -0.499 -9.446 1.00 91.06 75 PHE A CA 1
ATOM 634 C C . PHE A 1 75 ? 19.780 -1.695 -10.384 1.00 91.06 75 PHE A C 1
ATOM 636 O O . PHE A 1 75 ? 18.812 -2.371 -10.749 1.00 91.06 75 PHE A O 1
ATOM 643 N N . TRP A 1 76 ? 21.025 -1.979 -10.781 1.00 86.81 76 TRP A N 1
ATOM 644 C CA . TRP A 1 76 ? 21.347 -3.104 -11.667 1.00 86.81 76 TRP A CA 1
ATOM 645 C C . TRP A 1 76 ? 21.216 -4.462 -10.964 1.00 86.81 76 TRP A C 1
ATOM 647 O O . TRP A 1 76 ? 20.701 -5.410 -11.550 1.00 86.81 76 TRP A O 1
ATOM 657 N N . ILE A 1 77 ? 21.599 -4.532 -9.687 1.00 88.50 77 ILE A N 1
ATOM 658 C CA . ILE A 1 77 ? 21.533 -5.761 -8.874 1.00 88.50 77 ILE A CA 1
ATOM 659 C C . ILE A 1 77 ? 20.177 -5.969 -8.178 1.00 88.50 77 ILE A C 1
ATOM 661 O O . ILE A 1 77 ? 19.912 -7.034 -7.620 1.00 88.50 77 ILE A O 1
ATOM 665 N N . LYS A 1 78 ? 19.302 -4.958 -8.182 1.00 87.06 78 LYS A N 1
ATOM 666 C CA . LYS A 1 78 ? 18.016 -4.985 -7.479 1.00 87.06 78 LYS A CA 1
ATOM 667 C C . LYS A 1 78 ? 17.031 -5.978 -8.095 1.00 87.06 78 LYS A C 1
ATOM 669 O O . LYS A 1 78 ? 16.781 -5.981 -9.300 1.00 87.06 78 LYS A O 1
ATOM 674 N N . ASN A 1 79 ? 16.352 -6.741 -7.238 1.00 82.25 79 ASN A N 1
ATOM 675 C CA . ASN A 1 79 ? 15.223 -7.567 -7.650 1.00 82.25 79 ASN A CA 1
ATOM 676 C C . ASN A 1 79 ? 13.990 -6.698 -7.960 1.00 82.25 79 ASN A C 1
ATOM 678 O O . ASN A 1 79 ? 13.316 -6.197 -7.060 1.00 82.25 79 ASN A O 1
ATOM 682 N N . ARG A 1 80 ? 13.664 -6.562 -9.247 1.00 85.12 80 ARG A N 1
ATOM 683 C CA . ARG A 1 80 ? 12.500 -5.796 -9.732 1.00 85.12 80 ARG A CA 1
ATOM 684 C C . ARG A 1 80 ? 11.217 -6.624 -9.828 1.00 85.12 80 ARG A C 1
ATOM 686 O O . ARG A 1 80 ? 10.214 -6.130 -10.319 1.00 85.12 80 ARG A O 1
ATOM 693 N N . LYS A 1 81 ? 11.232 -7.880 -9.373 1.00 88.69 81 LYS A N 1
ATOM 694 C CA . LYS A 1 81 ? 10.054 -8.763 -9.358 1.00 88.69 81 LYS A CA 1
ATOM 695 C C . LYS A 1 81 ? 9.244 -8.652 -8.065 1.00 88.69 81 LYS A C 1
ATOM 697 O O . LYS A 1 81 ? 8.309 -9.427 -7.884 1.00 88.69 81 LYS A O 1
ATOM 702 N N . ASN A 1 82 ? 9.606 -7.739 -7.160 1.00 88.94 82 ASN A N 1
ATOM 703 C CA . ASN A 1 82 ? 8.872 -7.555 -5.915 1.00 88.94 82 ASN A CA 1
ATOM 704 C C . ASN A 1 82 ? 7.438 -7.084 -6.209 1.00 88.94 82 ASN A C 1
ATOM 706 O O . ASN A 1 82 ? 7.219 -6.152 -6.980 1.00 88.94 82 ASN A O 1
ATOM 710 N N . LYS A 1 83 ? 6.477 -7.761 -5.586 1.00 94.12 83 LYS A N 1
ATOM 711 C CA . LYS A 1 83 ? 5.037 -7.538 -5.736 1.00 94.12 83 LYS A CA 1
ATOM 712 C C . LYS A 1 83 ? 4.399 -6.950 -4.475 1.00 94.12 83 LYS A C 1
ATOM 714 O O . LYS A 1 83 ? 3.182 -6.877 -4.386 1.00 94.12 83 LYS A O 1
ATOM 719 N N . LYS A 1 84 ? 5.210 -6.557 -3.494 1.00 93.44 84 LYS A N 1
ATOM 720 C CA . LYS A 1 84 ? 4.771 -5.942 -2.243 1.00 93.44 84 LYS A CA 1
ATOM 721 C C . LYS A 1 84 ? 5.451 -4.591 -2.080 1.00 93.44 84 LYS A C 1
ATOM 723 O O . LYS A 1 84 ? 6.678 -4.505 -2.160 1.00 93.44 84 LYS A O 1
ATOM 728 N N . ILE A 1 85 ? 4.669 -3.551 -1.817 1.00 93.06 85 ILE A N 1
ATOM 729 C CA . ILE A 1 85 ? 5.178 -2.226 -1.457 1.00 93.06 85 ILE A CA 1
ATOM 730 C C . ILE A 1 85 ? 4.542 -1.740 -0.158 1.00 93.06 85 ILE A C 1
ATOM 732 O O . ILE A 1 85 ? 3.378 -2.013 0.119 1.00 93.06 85 ILE A O 1
ATOM 736 N N . ARG A 1 86 ? 5.345 -1.019 0.628 1.00 93.38 86 ARG A N 1
ATOM 737 C CA . ARG A 1 86 ? 4.931 -0.317 1.839 1.00 93.38 86 ARG A CA 1
ATOM 738 C C . ARG A 1 86 ? 5.073 1.190 1.639 1.00 93.38 86 ARG A C 1
ATOM 740 O O . ARG A 1 86 ? 6.131 1.666 1.206 1.00 93.38 86 ARG A O 1
ATOM 747 N N . ILE A 1 87 ? 4.008 1.923 1.932 1.00 93.19 87 ILE A N 1
ATOM 748 C CA . ILE A 1 87 ? 3.944 3.384 1.873 1.00 93.19 87 ILE A CA 1
ATOM 749 C C . ILE A 1 87 ? 3.632 3.850 3.293 1.00 93.19 87 ILE A C 1
ATOM 751 O O . ILE A 1 87 ? 2.539 3.584 3.766 1.00 93.19 87 ILE A O 1
ATOM 755 N N . SER A 1 88 ? 4.582 4.502 3.960 1.00 91.38 88 SER A N 1
ATOM 756 C CA . SER A 1 88 ? 4.435 5.048 5.320 1.00 91.38 88 SER A CA 1
ATOM 757 C C . SER A 1 88 ? 4.158 6.554 5.275 1.00 91.38 88 SER A C 1
ATOM 759 O O . SER A 1 88 ? 4.676 7.239 4.386 1.00 91.38 88 SER A O 1
ATOM 761 N N . ASP A 1 89 ? 3.354 7.071 6.201 1.00 90.12 89 ASP A N 1
ATOM 762 C CA . ASP A 1 89 ? 3.066 8.505 6.315 1.00 90.12 89 ASP A CA 1
ATOM 763 C C . ASP A 1 89 ? 4.297 9.345 6.697 1.00 90.12 89 ASP A C 1
ATOM 765 O O . ASP A 1 89 ? 4.412 10.486 6.250 1.00 90.12 89 ASP A O 1
ATOM 769 N N . GLU A 1 90 ? 5.268 8.762 7.404 1.00 88.81 90 GLU A N 1
ATOM 770 C CA . GLU A 1 90 ? 6.537 9.402 7.764 1.00 88.81 90 GLU A CA 1
ATOM 771 C C . GLU A 1 90 ? 7.366 9.743 6.516 1.00 88.81 90 GLU A C 1
ATOM 773 O O . GLU A 1 90 ? 7.969 10.811 6.404 1.00 88.81 90 GLU A O 1
ATOM 778 N N . TRP A 1 91 ? 7.369 8.831 5.539 1.00 89.38 91 TRP A N 1
ATOM 779 C CA . TRP A 1 91 ? 8.276 8.873 4.388 1.00 89.38 91 TRP A CA 1
ATOM 780 C C . TRP A 1 91 ? 7.613 9.321 3.084 1.00 89.38 91 TRP A C 1
ATOM 782 O O . TRP A 1 91 ? 8.274 9.348 2.039 1.00 89.38 91 TRP A O 1
ATOM 792 N N . ASN A 1 92 ? 6.317 9.644 3.105 1.00 92.00 92 ASN A N 1
ATOM 793 C CA . ASN A 1 92 ? 5.547 10.002 1.914 1.00 92.00 92 ASN A CA 1
ATOM 794 C C . ASN A 1 92 ? 4.751 11.281 2.156 1.00 92.00 92 ASN A C 1
ATOM 796 O O . ASN A 1 92 ? 3.749 11.284 2.864 1.00 92.00 92 ASN A O 1
ATOM 800 N N . ARG A 1 93 ? 5.141 12.362 1.475 1.00 91.88 93 ARG A N 1
ATOM 801 C CA . ARG A 1 93 ? 4.478 13.667 1.610 1.00 91.88 93 ARG A CA 1
ATOM 802 C C . ARG A 1 93 ? 3.001 13.615 1.218 1.00 91.88 93 ARG A C 1
ATOM 804 O O . ARG A 1 93 ? 2.168 14.281 1.820 1.00 91.88 93 ARG A O 1
ATOM 811 N N . ASP A 1 94 ? 2.689 12.815 0.205 1.00 91.94 94 ASP A N 1
ATOM 812 C CA . ASP A 1 94 ? 1.364 12.775 -0.411 1.00 91.94 94 ASP A CA 1
ATOM 813 C C . ASP A 1 94 ? 0.506 11.606 0.134 1.00 91.94 94 ASP A C 1
ATOM 815 O O . ASP A 1 94 ? -0.470 11.206 -0.500 1.00 91.94 94 ASP A O 1
ATOM 819 N N . PHE A 1 95 ? 0.867 11.044 1.301 1.00 90.88 95 PHE A N 1
ATOM 820 C CA . PHE A 1 95 ? 0.238 9.856 1.904 1.00 90.88 95 PHE A CA 1
ATOM 821 C C . PHE A 1 95 ? -1.288 9.959 2.011 1.00 90.88 95 PHE A C 1
ATOM 823 O O . PHE A 1 95 ? -2.006 9.065 1.566 1.00 90.88 95 PHE A O 1
ATOM 830 N N . SER A 1 96 ? -1.799 11.074 2.540 1.00 85.94 96 SER A N 1
ATOM 831 C CA . SER A 1 96 ? -3.241 11.294 2.723 1.00 85.94 96 SER A CA 1
ATOM 832 C C . SER A 1 96 ? -4.012 11.356 1.400 1.00 85.94 96 SER A C 1
ATOM 834 O O . SER A 1 96 ? -5.181 10.981 1.344 1.00 85.94 96 SER A O 1
ATOM 836 N N . GLY A 1 97 ? -3.360 11.778 0.312 1.00 88.81 97 GLY A N 1
ATOM 837 C CA . GLY A 1 97 ? -3.959 11.831 -1.021 1.00 88.81 97 GLY A CA 1
ATOM 838 C C . GLY A 1 97 ? -4.131 10.458 -1.675 1.00 88.81 97 GLY A C 1
ATOM 839 O O . GLY A 1 97 ? -4.880 10.340 -2.648 1.00 88.81 97 GLY A O 1
ATOM 840 N N . PHE A 1 98 ? -3.468 9.420 -1.158 1.00 93.44 98 PHE A N 1
ATOM 841 C CA . PHE A 1 98 ? -3.498 8.080 -1.739 1.00 93.44 98 PHE A CA 1
ATOM 842 C C . PHE A 1 98 ? -4.905 7.478 -1.725 1.00 93.44 98 PHE A C 1
ATOM 844 O O . PHE A 1 98 ? -5.388 7.053 -2.775 1.00 93.44 98 PHE A O 1
ATOM 851 N N . ILE A 1 99 ? -5.600 7.505 -0.580 1.00 91.44 99 ILE A N 1
ATOM 852 C CA . ILE A 1 99 ? -6.902 6.833 -0.453 1.00 91.44 99 ILE A CA 1
ATOM 853 C C . ILE A 1 99 ? -7.961 7.429 -1.382 1.00 91.44 99 ILE A C 1
ATOM 855 O O . ILE A 1 99 ? -8.693 6.687 -2.028 1.00 91.44 99 ILE A O 1
ATOM 859 N N . ASN A 1 100 ? -7.973 8.756 -1.536 1.00 91.25 100 ASN A N 1
ATOM 860 C CA . ASN A 1 100 ? -8.940 9.445 -2.391 1.00 91.25 100 ASN A CA 1
ATOM 861 C C . ASN A 1 100 ? -8.775 9.023 -3.858 1.00 91.25 100 ASN A C 1
ATOM 863 O O . ASN A 1 100 ? -9.744 8.926 -4.606 1.00 91.25 100 ASN A O 1
ATOM 867 N N . ASN A 1 101 ? -7.535 8.762 -4.283 1.00 94.50 101 ASN A N 1
ATOM 868 C CA . ASN A 1 101 ? -7.260 8.275 -5.630 1.00 94.50 101 ASN A CA 1
ATOM 869 C C . ASN A 1 101 ? -7.563 6.780 -5.764 1.00 94.50 101 ASN A C 1
ATOM 871 O O . ASN A 1 101 ? -8.105 6.372 -6.786 1.00 94.50 101 ASN A O 1
ATOM 875 N N . VAL A 1 102 ? -7.289 5.976 -4.736 1.00 94.25 102 VAL A N 1
ATOM 876 C CA . VAL A 1 102 ? -7.675 4.558 -4.705 1.00 94.25 102 VAL A CA 1
ATOM 877 C C . VAL A 1 102 ? -9.191 4.406 -4.847 1.00 94.25 102 VAL A C 1
ATOM 879 O O . VAL A 1 102 ? -9.632 3.702 -5.746 1.00 94.25 102 VAL A O 1
ATOM 882 N N . GLN A 1 103 ? -9.988 5.138 -4.063 1.00 94.25 103 GLN A N 1
ATOM 883 C CA . GLN A 1 103 ? -11.458 5.143 -4.150 1.00 94.25 103 GLN A CA 1
ATOM 884 C C . GLN A 1 103 ? -11.982 5.572 -5.527 1.00 94.25 103 GLN A C 1
ATOM 886 O O . GLN A 1 103 ? -13.058 5.159 -5.948 1.00 94.25 103 GLN A O 1
ATOM 891 N N . LYS A 1 104 ? -11.230 6.415 -6.241 1.00 95.12 104 LYS A N 1
ATOM 892 C CA . LYS A 1 104 ? -11.606 6.887 -7.575 1.00 95.12 104 LYS A CA 1
ATOM 893 C C . LYS A 1 104 ? -11.398 5.833 -8.665 1.00 95.12 104 LYS A C 1
ATOM 895 O O . LYS A 1 104 ? -12.122 5.855 -9.659 1.00 95.12 104 LYS A O 1
ATOM 900 N N . TYR A 1 105 ? -10.383 4.980 -8.532 1.00 96.06 105 TYR A N 1
ATOM 901 C CA . TYR A 1 105 ? -9.940 4.087 -9.610 1.00 96.06 105 TYR A CA 1
ATOM 902 C C . TYR A 1 105 ? -10.109 2.594 -9.308 1.00 96.06 105 TYR A C 1
ATOM 904 O O . TYR A 1 105 ? -10.048 1.792 -10.239 1.00 96.06 105 TYR A O 1
ATOM 912 N N . LEU A 1 106 ? -10.333 2.215 -8.049 1.00 95.44 106 LEU A N 1
ATOM 913 C CA . LEU A 1 106 ? -10.621 0.844 -7.637 1.00 95.44 106 LEU A CA 1
ATOM 914 C C . LEU A 1 106 ? -12.068 0.732 -7.124 1.00 95.44 106 LEU A C 1
ATOM 916 O O . LEU A 1 106 ? -12.532 1.634 -6.426 1.00 95.44 106 LEU A O 1
ATOM 920 N N . PRO A 1 107 ? -12.788 -0.354 -7.460 1.00 93.56 107 PRO A N 1
ATOM 921 C CA . PRO A 1 107 ? -14.122 -0.611 -6.927 1.00 93.56 107 PRO A CA 1
ATOM 922 C C . PRO A 1 107 ? -14.058 -1.080 -5.466 1.00 93.56 107 PRO A C 1
ATOM 924 O O . PRO A 1 107 ? -13.029 -1.585 -5.021 1.00 93.56 107 PRO A O 1
ATOM 927 N N . ASP A 1 108 ? -15.170 -0.938 -4.740 1.00 92.38 108 ASP A N 1
ATOM 928 C CA . ASP A 1 108 ? -15.393 -1.530 -3.409 1.00 92.38 108 ASP A CA 1
ATOM 929 C C . ASP A 1 108 ? -14.301 -1.225 -2.365 1.00 92.38 108 ASP A C 1
ATOM 931 O O . ASP A 1 108 ? -13.983 -2.038 -1.493 1.00 92.38 108 ASP A O 1
ATOM 935 N N . VAL A 1 109 ? -13.713 -0.031 -2.453 1.00 94.44 109 VAL A N 1
ATOM 936 C CA . VAL A 1 109 ? -12.709 0.446 -1.498 1.00 94.44 109 VAL A CA 1
ATOM 937 C C . VAL A 1 109 ? -13.386 0.799 -0.177 1.00 94.44 109 VAL A C 1
ATOM 939 O O . VAL A 1 109 ? -14.292 1.630 -0.135 1.00 94.44 109 VAL A O 1
ATOM 942 N N . GLN A 1 110 ? -12.910 0.199 0.910 1.00 92.25 110 GLN A N 1
ATOM 943 C CA . GLN A 1 110 ? -13.396 0.470 2.259 1.00 92.25 110 GLN A CA 1
ATOM 944 C C . GLN A 1 110 ? -12.906 1.836 2.747 1.00 92.25 110 GLN A C 1
ATOM 946 O O . GLN A 1 110 ? -11.765 2.239 2.502 1.00 92.25 110 GLN A O 1
ATOM 951 N N . GLU A 1 111 ? -13.775 2.553 3.456 1.00 85.94 111 GLU A N 1
ATOM 952 C CA . GLU A 1 111 ? -13.411 3.817 4.089 1.00 85.94 111 GLU A CA 1
ATOM 953 C C . GLU A 1 111 ? -12.440 3.597 5.252 1.00 85.94 111 GLU A C 1
ATOM 955 O O . GLU A 1 111 ? -12.531 2.626 6.005 1.00 85.94 111 GLU A O 1
ATOM 960 N N . ILE A 1 112 ? -11.505 4.533 5.405 1.00 83.19 112 ILE A N 1
ATOM 961 C CA . ILE A 1 112 ? -10.498 4.517 6.461 1.00 83.19 112 ILE A CA 1
ATOM 962 C C . ILE A 1 112 ? -10.604 5.815 7.243 1.00 83.19 112 ILE A C 1
ATOM 964 O O . ILE A 1 112 ? -10.491 6.900 6.670 1.00 83.19 112 ILE A O 1
ATOM 968 N N . ASP A 1 113 ? -10.735 5.705 8.561 1.00 79.81 113 ASP A N 1
ATOM 969 C CA . ASP A 1 113 ? -10.590 6.850 9.446 1.00 79.81 113 ASP A CA 1
ATOM 970 C C . ASP A 1 113 ? -9.110 7.058 9.812 1.00 79.81 113 ASP A C 1
ATOM 972 O O . ASP A 1 113 ? -8.529 6.328 10.615 1.00 79.81 113 ASP A O 1
ATOM 976 N N . PHE A 1 114 ? -8.473 8.073 9.220 1.00 75.19 114 PHE A N 1
ATOM 977 C CA . PHE A 1 114 ? -7.099 8.459 9.576 1.00 75.19 114 PHE A CA 1
ATOM 978 C C . PHE A 1 114 ? -6.986 9.114 10.958 1.00 75.19 114 PHE A C 1
ATOM 980 O O . PHE A 1 114 ? -5.875 9.265 11.461 1.00 75.19 114 PHE A O 1
ATOM 987 N N . LYS A 1 115 ? -8.101 9.549 11.557 1.00 72.12 115 LYS A N 1
ATOM 988 C CA . LYS A 1 115 ? -8.127 10.171 12.890 1.00 72.12 115 LYS A CA 1
ATOM 989 C C . LYS A 1 115 ? -8.315 9.149 14.003 1.00 72.12 115 LYS A C 1
ATOM 991 O O . LYS A 1 115 ? -8.193 9.500 15.178 1.00 72.12 115 LYS A O 1
ATOM 996 N N . GLU A 1 116 ? -8.618 7.908 13.648 1.00 71.50 116 GLU A N 1
ATOM 997 C CA . GLU A 1 116 ? -8.720 6.818 14.596 1.00 71.50 116 GLU A CA 1
ATOM 998 C C . GLU A 1 116 ? -7.345 6.533 15.204 1.00 71.50 116 GLU A C 1
ATOM 1000 O O . GLU A 1 116 ? -6.405 6.095 14.537 1.00 71.50 116 GLU A O 1
ATOM 1005 N N . ASP A 1 117 ? -7.225 6.792 16.502 1.00 66.56 117 ASP A N 1
ATOM 1006 C CA . ASP A 1 117 ? -6.032 6.444 17.259 1.00 66.56 117 ASP A CA 1
ATOM 1007 C C . ASP A 1 117 ? -6.021 4.931 17.503 1.00 66.56 117 ASP A C 1
ATOM 1009 O O . ASP A 1 117 ? -6.703 4.418 18.389 1.00 66.56 117 ASP 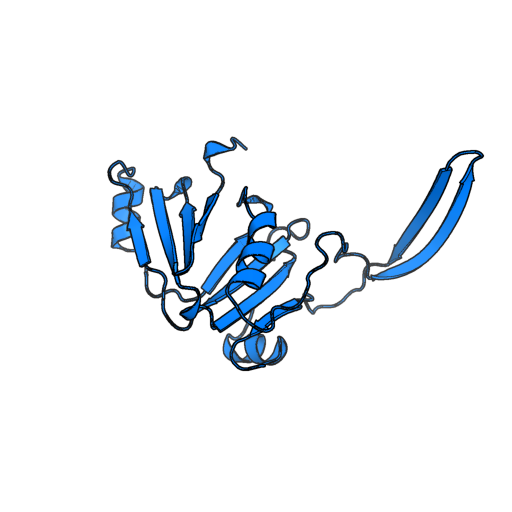A O 1
ATOM 1013 N N . LYS A 1 118 ? -5.215 4.223 16.705 1.00 64.94 118 LYS A N 1
ATOM 1014 C CA . LYS A 1 118 ? -5.056 2.758 16.719 1.00 64.94 118 LYS A CA 1
ATOM 1015 C C . LYS A 1 118 ? -4.545 2.202 18.055 1.00 64.94 118 LYS A C 1
ATOM 1017 O O . LYS A 1 118 ? -4.569 0.992 18.257 1.00 64.94 118 LYS A O 1
ATOM 1022 N N . ARG A 1 119 ? -4.057 3.055 18.966 1.00 62.66 119 ARG A N 1
ATOM 1023 C CA . ARG A 1 119 ? -3.606 2.662 20.313 1.00 62.66 119 ARG A CA 1
ATOM 1024 C C . ARG A 1 119 ? -4.731 2.728 21.342 1.00 62.66 119 ARG A C 1
ATOM 1026 O O . ARG A 1 119 ? -4.568 2.212 22.454 1.00 62.66 119 ARG A O 1
ATOM 1033 N N . LYS A 1 120 ? -5.856 3.374 21.013 1.00 65.88 120 LYS A N 1
ATOM 1034 C CA . LYS A 1 120 ? -7.045 3.385 21.865 1.00 65.88 120 LYS A CA 1
ATOM 1035 C C . LYS A 1 120 ? -7.636 1.980 21.879 1.00 65.88 120 LYS A C 1
ATOM 1037 O O . LYS A 1 120 ? -8.206 1.529 20.898 1.00 65.88 120 LYS A O 1
ATOM 1042 N N . GLY A 1 121 ? -7.475 1.292 23.004 1.00 69.06 121 GLY A N 1
ATOM 1043 C CA . GLY A 1 121 ? -8.197 0.057 23.279 1.00 69.06 121 GLY A CA 1
ATOM 1044 C C . GLY A 1 121 ? -9.538 0.365 23.931 1.00 69.06 121 GLY A C 1
ATOM 1045 O O . GLY A 1 121 ? -10.414 1.006 23.359 1.00 69.06 121 GLY A O 1
ATOM 1046 N N . VAL A 1 122 ? -9.690 -0.040 25.187 1.00 75.25 122 VAL A N 1
ATOM 1047 C CA . VAL A 1 122 ? -10.940 0.120 25.934 1.00 75.25 122 VAL A CA 1
ATOM 1048 C C . VAL A 1 122 ? -11.003 1.499 26.590 1.00 75.25 122 VAL A C 1
ATOM 1050 O O . VAL A 1 122 ? -10.091 1.889 27.324 1.00 75.25 122 VAL A O 1
ATOM 1053 N N . LEU A 1 123 ? -12.094 2.237 26.376 1.00 82.62 123 LEU A N 1
ATOM 1054 C CA . LEU A 1 123 ? -12.358 3.498 27.072 1.00 82.62 123 LEU A CA 1
ATOM 1055 C C . LEU A 1 123 ? -12.528 3.232 28.578 1.00 82.62 123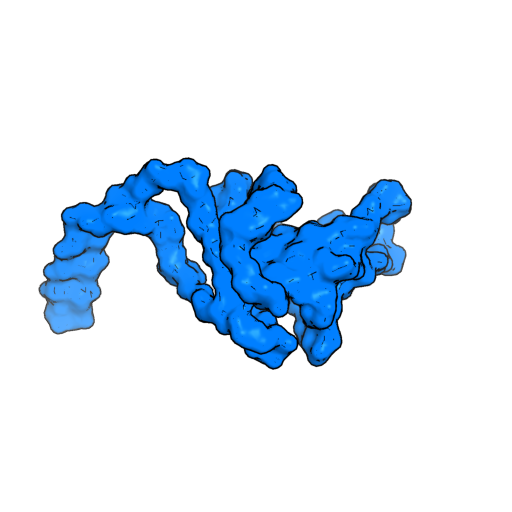 LEU A C 1
ATOM 1057 O O . LEU A 1 123 ? -13.470 2.563 28.990 1.00 82.62 123 LEU A O 1
ATOM 1061 N N . ILE A 1 124 ? -11.621 3.760 29.406 1.00 86.06 124 ILE A N 1
ATOM 1062 C CA . ILE A 1 124 ? -11.684 3.653 30.874 1.00 86.06 124 ILE A CA 1
ATOM 1063 C C . ILE A 1 124 ? -12.640 4.704 31.439 1.00 86.06 124 ILE A C 1
ATOM 1065 O O . ILE A 1 124 ? -13.416 4.423 32.348 1.00 86.06 124 ILE A O 1
ATOM 1069 N N . SER A 1 125 ? -12.551 5.942 30.947 1.00 86.88 125 SER A N 1
ATOM 1070 C CA . SER A 1 125 ? -13.368 7.046 31.453 1.00 86.88 125 SER A CA 1
ATOM 1071 C C . SER A 1 125 ? -13.503 8.160 30.427 1.00 86.88 125 SER A C 1
ATOM 1073 O O . SER A 1 125 ? -12.518 8.501 29.770 1.00 86.88 125 SER A O 1
ATOM 1075 N N . ARG A 1 126 ? -14.674 8.795 30.370 1.00 89.38 126 ARG A N 1
ATOM 1076 C CA . ARG A 1 126 ? -14.938 10.003 29.583 1.00 89.38 126 ARG A CA 1
ATOM 1077 C C . ARG A 1 126 ? -15.533 11.068 30.496 1.00 89.38 126 ARG A C 1
ATOM 1079 O O . ARG A 1 126 ? -16.597 10.855 31.061 1.00 89.38 126 ARG A O 1
ATOM 1086 N N . ASN A 1 127 ? -14.854 12.202 30.613 1.00 87.06 127 ASN A N 1
ATOM 1087 C CA . ASN A 1 127 ? -15.326 13.359 31.364 1.00 87.06 127 ASN A CA 1
ATOM 1088 C C . ASN A 1 127 ? -15.582 14.508 30.396 1.00 87.06 127 ASN A C 1
ATOM 1090 O O . ASN A 1 127 ? -14.679 14.912 29.667 1.00 87.06 127 ASN A O 1
ATOM 1094 N N . GLU A 1 128 ? -16.795 15.045 30.399 1.00 88.81 128 GLU A N 1
ATOM 1095 C CA . GLU A 1 128 ? -17.139 16.237 29.631 1.00 88.81 128 GLU A CA 1
ATOM 1096 C C . GLU A 1 128 ? -17.208 17.442 30.572 1.00 88.81 128 GLU A C 1
ATOM 1098 O O . GLU A 1 128 ? -18.015 17.485 31.497 1.00 88.81 128 GLU A O 1
ATOM 1103 N N . ILE A 1 129 ? -16.350 18.430 30.337 1.00 85.12 129 ILE A N 1
ATOM 1104 C CA . ILE A 1 129 ? -16.349 19.698 31.058 1.00 85.12 129 ILE A CA 1
ATOM 1105 C C . ILE A 1 129 ? -16.976 20.735 30.133 1.00 85.12 129 ILE A C 1
ATOM 1107 O O . ILE A 1 129 ? -16.344 21.190 29.176 1.00 85.12 129 ILE A O 1
ATOM 1111 N N . LYS A 1 130 ? -18.224 21.114 30.414 1.00 80.38 130 LYS A N 1
ATOM 1112 C CA . LYS A 1 130 ? -18.891 22.220 29.719 1.00 80.38 130 LYS A CA 1
ATOM 1113 C C . LYS A 1 130 ? -18.416 23.550 30.302 1.00 80.38 130 LYS A C 1
ATOM 1115 O O . LYS A 1 130 ? -18.640 23.841 31.473 1.00 80.38 130 LYS A O 1
ATOM 1120 N N . LYS A 1 131 ? -17.758 24.354 29.476 1.00 79.56 131 LYS A N 1
ATOM 1121 C CA . LYS A 1 131 ? -17.502 25.779 29.695 1.00 79.56 131 LYS A CA 1
ATOM 1122 C C . LYS A 1 131 ? -18.550 26.589 28.935 1.00 79.56 131 LYS A C 1
ATOM 1124 O O . LYS A 1 131 ? -19.153 26.101 27.984 1.00 79.56 131 LYS A O 1
ATOM 1129 N N . SER A 1 132 ? -18.738 27.841 29.337 1.00 75.62 132 SER A N 1
ATOM 1130 C CA . SER A 1 132 ? -19.752 28.761 28.799 1.00 75.62 132 SER A CA 1
ATOM 1131 C C . SER A 1 132 ? -19.794 28.837 27.265 1.00 75.62 132 SER A C 1
ATOM 1133 O O . SER A 1 132 ? -20.883 28.966 26.720 1.00 75.62 132 SER A O 1
ATOM 1135 N N . ASN A 1 133 ? -18.652 28.667 26.580 1.00 82.06 133 ASN A N 1
ATOM 1136 C CA . ASN A 1 133 ? -18.555 28.711 25.113 1.00 82.06 133 ASN A CA 1
ATOM 1137 C C . ASN A 1 133 ? -17.905 27.462 24.478 1.00 82.06 133 ASN A C 1
ATOM 1139 O O . ASN A 1 133 ? -17.612 27.471 23.284 1.00 82.06 133 ASN A O 1
ATOM 1143 N N . SER A 1 134 ? -17.617 26.404 25.242 1.00 68.25 134 SER A N 1
ATOM 1144 C CA . SER A 1 134 ? -16.990 25.192 24.695 1.00 68.25 134 SER A CA 1
ATOM 1145 C C . SER A 1 134 ? -17.218 23.970 25.572 1.00 68.25 134 SER A C 1
ATOM 1147 O O . SER A 1 134 ? -17.343 24.078 26.787 1.00 68.25 134 SER A O 1
ATOM 1149 N N . SER A 1 135 ? -17.228 22.782 24.976 1.00 72.69 135 SER A N 1
ATOM 1150 C CA . SER A 1 135 ? -17.126 21.525 25.714 1.00 72.69 135 SER A CA 1
ATOM 1151 C C . SER A 1 135 ? -15.723 20.946 25.540 1.00 72.69 135 SER A C 1
ATOM 1153 O O . SER A 1 135 ? -15.168 20.928 24.442 1.00 72.69 135 SER A O 1
ATOM 1155 N N . VAL A 1 136 ? -15.122 20.502 26.643 1.00 84.62 136 VAL A N 1
ATOM 1156 C CA . VAL A 1 136 ? -13.856 19.763 26.636 1.00 84.62 136 VAL A CA 1
ATOM 1157 C C . VAL A 1 136 ? -14.164 18.332 27.033 1.00 84.62 136 VAL A C 1
ATOM 1159 O O . VAL A 1 136 ? -14.644 18.090 28.138 1.00 84.62 136 VAL A O 1
ATOM 1162 N N . ILE A 1 137 ? -13.884 17.386 26.142 1.00 85.12 137 ILE A N 1
ATOM 1163 C CA . ILE A 1 137 ? -14.020 15.958 26.421 1.00 85.12 137 ILE A CA 1
ATOM 1164 C C . ILE A 1 137 ? -12.628 15.415 26.744 1.00 85.12 137 ILE A C 1
ATOM 1166 O O . ILE A 1 137 ? -11.723 15.477 25.916 1.00 85.12 137 ILE A O 1
ATOM 1170 N N . ILE A 1 138 ? -12.459 14.892 27.955 1.00 84.62 138 ILE A N 1
ATOM 1171 C CA . ILE A 1 138 ? -11.248 14.203 28.399 1.00 84.62 138 ILE A CA 1
ATOM 1172 C C . ILE A 1 138 ? -11.555 12.713 28.423 1.00 84.62 138 ILE A C 1
ATOM 1174 O O . ILE A 1 138 ? -12.372 12.252 29.222 1.00 84.62 138 ILE A O 1
ATOM 1178 N N . GLU A 1 139 ? -10.877 11.955 27.573 1.00 86.81 139 GLU A N 1
ATOM 1179 C CA . GLU A 1 139 ? -10.989 10.502 27.527 1.00 86.81 139 GLU A CA 1
ATOM 1180 C C . GLU A 1 139 ? -9.713 9.858 28.071 1.00 86.81 139 GLU A C 1
ATOM 1182 O O . GLU A 1 139 ? -8.603 10.278 27.746 1.00 86.81 139 GLU A O 1
ATOM 1187 N N . ARG A 1 140 ? -9.862 8.814 28.887 1.00 82.06 140 ARG A N 1
ATOM 1188 C CA . ARG A 1 140 ? -8.761 7.934 29.289 1.00 82.06 140 ARG A CA 1
ATOM 1189 C C . ARG A 1 140 ? -9.000 6.565 28.692 1.00 82.06 140 ARG A C 1
ATOM 1191 O O . ARG A 1 140 ? -10.063 5.987 28.899 1.00 82.06 140 ARG A O 1
ATOM 1198 N N . TRP A 1 141 ? -7.995 6.047 28.005 1.00 81.00 141 TRP A N 1
ATOM 1199 C CA . TRP A 1 141 ? -8.055 4.783 27.283 1.00 81.00 141 TRP A CA 1
ATOM 1200 C C . TRP A 1 141 ? -7.051 3.797 27.875 1.00 81.00 141 TRP A C 1
ATOM 1202 O O . TRP A 1 141 ? -5.928 4.171 28.213 1.00 81.00 141 TRP A O 1
ATOM 1212 N N . LYS A 1 142 ? -7.457 2.534 28.006 1.00 76.94 142 LYS A N 1
ATOM 1213 C CA . LYS A 1 142 ? -6.557 1.413 28.267 1.00 76.94 142 LYS A CA 1
ATOM 1214 C C . LYS A 1 142 ? -6.129 0.858 26.910 1.00 76.94 142 LYS A C 1
ATOM 1216 O O . LYS A 1 142 ? -7.017 0.496 26.141 1.00 76.94 142 LYS A O 1
ATOM 1221 N N . PRO A 1 143 ? -4.829 0.749 26.601 1.00 67.19 143 PRO A N 1
ATOM 1222 C CA . PRO A 1 143 ? -4.406 0.088 25.374 1.00 67.19 143 PRO A CA 1
ATOM 1223 C C . PRO A 1 143 ? -4.842 -1.379 25.412 1.00 67.19 143 PRO A C 1
ATOM 1225 O O . PRO A 1 143 ? -4.728 -2.044 26.451 1.00 67.19 143 PRO A O 1
ATOM 1228 N N . GLU A 1 144 ? -5.356 -1.882 24.296 1.00 65.44 144 GLU A N 1
ATOM 1229 C CA . GLU A 1 144 ? -5.657 -3.300 24.163 1.00 65.44 144 GLU A CA 1
ATOM 1230 C C . GLU A 1 144 ? -4.345 -4.047 23.911 1.00 65.44 144 GLU A C 1
ATOM 1232 O O . GLU A 1 144 ? -3.559 -3.677 23.042 1.00 65.44 144 GLU A O 1
ATOM 1237 N N . ARG A 1 145 ? -4.049 -5.062 24.729 1.00 55.19 145 ARG A N 1
ATOM 1238 C CA . ARG A 1 145 ? -2.852 -5.893 24.554 1.00 55.19 145 ARG A CA 1
ATOM 1239 C C . ARG A 1 145 ? -3.180 -7.025 23.591 1.00 55.19 145 ARG A C 1
ATOM 1241 O O . ARG A 1 145 ? -3.309 -8.170 24.014 1.00 55.19 145 ARG A O 1
ATOM 1248 N N . THR A 1 146 ? -3.348 -6.702 22.318 1.00 53.97 146 THR A N 1
ATOM 1249 C CA . THR A 1 146 ? -3.448 -7.711 21.267 1.00 53.97 146 THR A CA 1
ATOM 1250 C C . THR A 1 146 ? -2.067 -7.976 20.674 1.00 53.97 146 THR A C 1
ATOM 1252 O O . THR A 1 146 ? -1.282 -7.063 20.434 1.00 53.97 146 THR A O 1
ATOM 1255 N N . THR A 1 147 ? -1.742 -9.248 20.443 1.00 51.75 147 THR A N 1
ATOM 1256 C CA . THR A 1 147 ? -0.593 -9.649 19.608 1.00 51.75 147 THR A CA 1
ATOM 1257 C C . THR A 1 147 ? -0.893 -9.484 18.115 1.00 51.75 147 THR A C 1
ATOM 1259 O O . THR A 1 147 ? 0.006 -9.588 17.284 1.00 51.75 147 THR A O 1
ATOM 1262 N N . THR A 1 148 ? -2.153 -9.224 17.769 1.00 55.75 148 THR A N 1
ATOM 1263 C CA . THR A 1 148 ? -2.624 -8.943 16.419 1.00 55.75 148 THR A CA 1
ATOM 1264 C C . THR A 1 148 ? -2.496 -7.451 16.128 1.00 55.75 148 THR A C 1
ATOM 1266 O O . THR A 1 148 ? -3.182 -6.623 16.728 1.00 55.75 148 THR A O 1
ATOM 1269 N N . LEU A 1 149 ? -1.612 -7.100 15.190 1.00 57.00 149 LEU A N 1
ATOM 1270 C CA . LEU A 1 149 ? -1.626 -5.781 14.557 1.00 57.00 149 LEU A CA 1
ATOM 1271 C C . LEU A 1 149 ? -2.965 -5.648 13.811 1.00 57.00 149 LEU A C 1
ATOM 1273 O O . LEU A 1 149 ? -3.231 -6.488 12.943 1.00 57.00 149 LEU A O 1
ATOM 1277 N N . PRO A 1 150 ? -3.822 -4.658 14.126 1.00 74.31 150 PRO A N 1
ATOM 1278 C CA . PRO A 1 150 ? -5.117 -4.512 13.476 1.00 74.31 150 PRO A CA 1
ATOM 1279 C C . PRO A 1 150 ? -4.916 -3.912 12.084 1.00 74.31 150 PRO A C 1
ATOM 1281 O O . PRO A 1 150 ? -5.094 -2.716 11.850 1.00 74.31 150 PRO A O 1
ATOM 1284 N N . TRP A 1 151 ? -4.497 -4.756 11.148 1.00 86.00 151 TRP A N 1
ATOM 1285 C C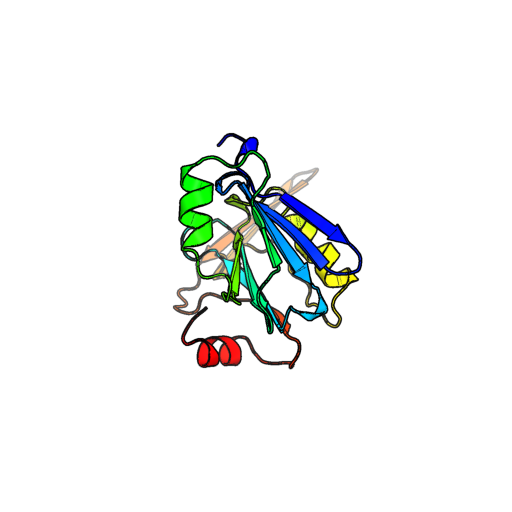A . TRP A 1 151 ? -4.537 -4.436 9.733 1.00 86.00 151 TRP A CA 1
ATOM 1286 C C . TRP A 1 151 ? -5.993 -4.345 9.301 1.00 86.00 151 TRP A C 1
ATOM 1288 O O . TRP A 1 151 ? -6.775 -5.272 9.503 1.00 86.00 151 TRP A O 1
ATOM 1298 N N . LYS A 1 152 ? -6.352 -3.219 8.698 1.00 90.19 152 LYS A N 1
ATOM 1299 C CA . LYS A 1 152 ? -7.655 -3.003 8.082 1.00 90.19 152 LYS A CA 1
ATOM 1300 C C . LYS A 1 152 ? -7.557 -3.314 6.603 1.00 90.19 152 LYS A C 1
ATOM 1302 O O . LYS A 1 152 ? -6.606 -2.898 5.936 1.00 90.19 152 LYS A O 1
ATOM 1307 N N . MET A 1 153 ? -8.543 -4.045 6.099 1.00 93.25 153 MET A N 1
ATOM 1308 C CA . MET A 1 153 ? -8.688 -4.250 4.668 1.00 93.25 153 MET A CA 1
ATOM 1309 C C . MET A 1 153 ? -9.168 -2.947 4.038 1.00 93.25 153 MET A C 1
ATOM 1311 O O . MET A 1 153 ? -10.197 -2.417 4.431 1.00 93.25 153 MET A O 1
ATOM 1315 N N . VAL A 1 154 ? -8.424 -2.432 3.067 1.00 95.50 154 VAL A N 1
ATOM 1316 C CA . VAL A 1 154 ? -8.829 -1.252 2.291 1.00 95.50 154 VAL A CA 1
ATOM 1317 C C . VAL A 1 154 ? -9.445 -1.691 0.977 1.00 95.50 154 VAL A C 1
ATOM 1319 O O . VAL A 1 154 ? -10.453 -1.154 0.539 1.00 95.50 154 VAL A O 1
ATOM 1322 N N . TYR A 1 155 ? -8.828 -2.680 0.341 1.00 96.94 155 TYR A N 1
ATOM 1323 C CA . TYR A 1 155 ? -9.261 -3.215 -0.937 1.00 96.94 155 TYR A CA 1
ATOM 1324 C C . TYR A 1 155 ? -8.725 -4.635 -1.084 1.00 96.94 155 TYR A C 1
ATOM 1326 O O . TYR A 1 155 ? -7.545 -4.870 -0.824 1.00 96.94 155 TYR A O 1
ATOM 1334 N N . ASP A 1 156 ? -9.552 -5.563 -1.555 1.00 96.75 156 ASP A N 1
ATOM 1335 C CA . ASP A 1 156 ? -9.093 -6.860 -2.043 1.00 96.75 156 ASP A CA 1
ATOM 1336 C C . ASP A 1 156 ? -9.888 -7.261 -3.278 1.00 96.75 156 ASP A C 1
ATOM 1338 O O . ASP A 1 156 ? -11.112 -7.370 -3.239 1.00 96.75 156 ASP A O 1
ATOM 1342 N N . ARG A 1 157 ? -9.173 -7.541 -4.366 1.00 95.50 157 ARG A N 1
ATOM 1343 C CA . ARG A 1 157 ? -9.764 -7.933 -5.649 1.00 95.50 157 ARG A CA 1
ATOM 1344 C C . ARG A 1 157 ? -10.583 -9.222 -5.570 1.00 95.50 157 ARG A C 1
ATOM 1346 O O . ARG A 1 157 ? -11.475 -9.427 -6.384 1.00 95.50 157 ARG A O 1
ATOM 1353 N N . TYR A 1 158 ? -10.234 -10.117 -4.651 1.00 94.94 158 TYR A N 1
ATOM 1354 C CA . TYR A 1 158 ? -10.808 -11.457 -4.555 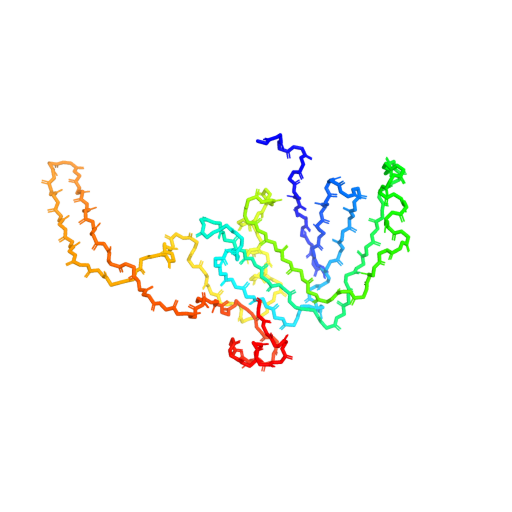1.00 94.94 158 TYR A CA 1
ATOM 1355 C C . TYR A 1 158 ? -11.683 -11.618 -3.304 1.00 94.94 158 TYR A C 1
ATOM 1357 O O . TYR A 1 158 ? -11.981 -12.748 -2.926 1.00 94.94 158 TYR A O 1
ATOM 1365 N N . HIS A 1 159 ? -12.075 -10.508 -2.664 1.00 92.94 159 HIS A N 1
ATOM 1366 C CA . HIS A 1 159 ? -12.896 -10.472 -1.448 1.00 92.94 159 HIS A CA 1
ATOM 1367 C C . HIS A 1 159 ? -12.369 -11.348 -0.297 1.00 92.94 159 HIS A C 1
ATOM 1369 O O . HIS A 1 159 ? -13.138 -11.910 0.482 1.00 92.94 159 HIS A O 1
ATOM 1375 N N . ARG A 1 160 ? -11.045 -11.476 -0.187 1.00 93.31 160 ARG A N 1
ATOM 1376 C CA . ARG A 1 160 ? -10.377 -12.200 0.901 1.00 93.31 160 ARG A CA 1
ATOM 1377 C C . ARG A 1 160 ? -10.375 -11.381 2.187 1.00 93.31 160 ARG A C 1
ATOM 1379 O O . ARG A 1 160 ? -10.429 -10.152 2.157 1.00 93.31 160 ARG A O 1
ATOM 1386 N N . SER A 1 161 ? -10.245 -12.062 3.320 1.00 91.94 161 SER A N 1
ATOM 1387 C CA . SER A 1 161 ? -10.033 -11.429 4.621 1.00 91.94 161 SER A CA 1
ATOM 1388 C C . SER A 1 161 ? -8.559 -11.066 4.844 1.00 91.94 161 SER A C 1
ATOM 1390 O O . SER A 1 161 ? -7.659 -11.548 4.157 1.00 91.94 161 SER A O 1
ATOM 1392 N N . VAL A 1 162 ? -8.284 -10.230 5.847 1.00 90.19 162 VAL A N 1
ATOM 1393 C CA . VAL A 1 162 ? -6.909 -9.920 6.286 1.00 90.19 162 VAL A CA 1
ATOM 1394 C C . VAL A 1 162 ? -6.165 -11.185 6.735 1.00 90.19 162 VAL A C 1
ATOM 1396 O O . VAL A 1 162 ? -4.972 -11.326 6.467 1.00 90.19 162 VAL A O 1
ATOM 1399 N N . GLU A 1 163 ? -6.868 -12.122 7.374 1.00 88.50 163 GLU A N 1
ATOM 1400 C CA . GLU A 1 163 ? -6.312 -13.400 7.827 1.00 88.50 163 GLU A CA 1
ATOM 1401 C C . GLU A 1 163 ? -5.877 -14.282 6.648 1.00 88.50 163 GLU A C 1
ATOM 1403 O O . GLU A 1 163 ? -4.784 -14.848 6.668 1.00 88.50 163 GLU A O 1
ATOM 1408 N N . ASP A 1 164 ? -6.661 -14.321 5.567 1.00 91.31 164 ASP A N 1
ATOM 1409 C CA . ASP A 1 164 ? -6.290 -15.048 4.347 1.00 91.31 164 ASP A CA 1
ATOM 1410 C C . ASP A 1 164 ? -4.992 -14.505 3.736 1.00 91.31 164 ASP A C 1
ATOM 1412 O O . ASP A 1 164 ? -4.129 -15.268 3.293 1.00 91.31 164 ASP A O 1
ATOM 1416 N N . ILE A 1 165 ? -4.832 -13.177 3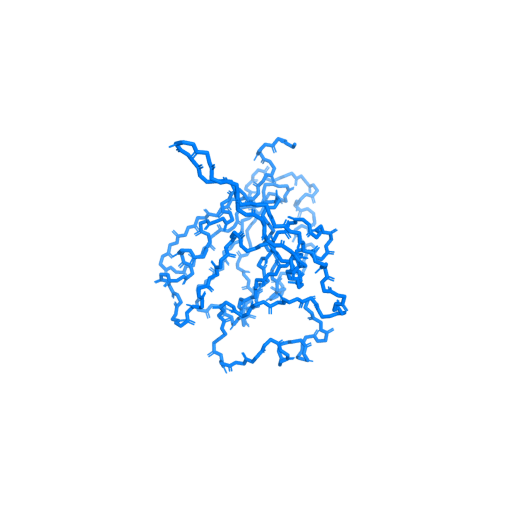.728 1.00 90.81 165 ILE A N 1
ATOM 1417 C CA . ILE A 1 165 ? -3.620 -12.518 3.228 1.00 90.81 165 ILE A CA 1
ATOM 1418 C C . ILE A 1 165 ? -2.422 -12.846 4.119 1.00 90.81 165 ILE A C 1
ATOM 1420 O O . ILE A 1 165 ? -1.359 -13.209 3.609 1.00 90.81 165 ILE A O 1
ATOM 1424 N N . TYR A 1 166 ? -2.604 -12.782 5.439 1.00 87.19 166 TYR A N 1
ATOM 1425 C CA . TYR A 1 166 ? -1.575 -13.158 6.404 1.00 87.19 166 TYR A CA 1
ATOM 1426 C C . TYR A 1 166 ? -1.109 -14.606 6.197 1.00 87.19 166 TYR A C 1
ATOM 1428 O O . TYR A 1 166 ? 0.096 -14.864 6.130 1.00 87.19 166 TYR A O 1
ATOM 1436 N N . ASN A 1 167 ? -2.051 -15.536 6.023 1.00 86.19 167 ASN A N 1
ATOM 1437 C CA . ASN A 1 167 ? -1.773 -16.955 5.810 1.00 86.19 167 ASN A CA 1
ATOM 1438 C C . ASN A 1 167 ? -1.058 -17.219 4.476 1.00 86.19 167 ASN A C 1
ATOM 1440 O O . ASN A 1 167 ? -0.107 -18.003 4.433 1.00 86.19 167 ASN A O 1
ATOM 1444 N N . ARG A 1 168 ? -1.467 -16.539 3.395 1.00 86.12 168 ARG A N 1
ATOM 1445 C CA . ARG A 1 168 ? -0.833 -16.647 2.069 1.00 86.12 168 ARG A CA 1
ATOM 1446 C C . ARG A 1 168 ? 0.635 -16.228 2.106 1.00 86.12 168 ARG A C 1
ATOM 1448 O O . ARG A 1 168 ? 1.490 -16.930 1.570 1.00 86.12 168 ARG A O 1
ATOM 1455 N N . ASP A 1 169 ? 0.914 -15.085 2.725 1.00 81.75 169 ASP A N 1
ATOM 1456 C CA . ASP A 1 169 ? 2.237 -14.456 2.669 1.00 81.75 169 ASP A CA 1
ATOM 1457 C C . ASP A 1 169 ? 3.124 -14.801 3.869 1.00 81.75 169 ASP A C 1
ATOM 1459 O O . ASP A 1 169 ? 4.275 -14.364 3.931 1.00 81.75 169 ASP A O 1
ATOM 1463 N N . LYS A 1 170 ? 2.607 -15.618 4.798 1.00 78.44 170 LYS A N 1
ATOM 1464 C CA . LYS A 1 170 ? 3.253 -15.979 6.069 1.00 78.44 170 LYS A CA 1
ATOM 1465 C C . LYS A 1 170 ? 3.667 -14.742 6.872 1.00 78.44 170 LYS A C 1
ATOM 1467 O O . LYS A 1 170 ? 4.737 -14.717 7.482 1.00 78.44 170 LYS A O 1
ATOM 1472 N N . GLY A 1 171 ? 2.827 -13.712 6.837 1.00 69.62 171 GLY A N 1
ATOM 1473 C CA . GLY A 1 171 ? 3.075 -12.433 7.489 1.00 69.62 171 GLY A CA 1
ATOM 1474 C C . GLY A 1 171 ? 2.634 -11.225 6.667 1.00 69.62 171 GLY A C 1
ATOM 1475 O O . GLY A 1 171 ? 2.614 -11.239 5.433 1.00 69.62 171 GLY A O 1
ATOM 1476 N N . ILE A 1 172 ? 2.318 -10.148 7.386 1.00 67.38 172 ILE A N 1
ATOM 1477 C CA . ILE A 1 172 ? 2.014 -8.826 6.830 1.00 67.38 172 ILE A CA 1
ATOM 1478 C C . ILE A 1 172 ? 3.172 -7.875 7.106 1.00 67.38 172 ILE A C 1
ATOM 1480 O O . ILE A 1 172 ? 3.817 -7.967 8.166 1.00 67.38 172 ILE A O 1
#

Radius of gyration: 19.26 Å; chains: 1; bounding box: 46×46×47 Å

pLDDT: mean 86.98, std 10.92, range [51.53, 97.94]

Foldseek 3Di:
DPPQQAWEWDDDQQFIWIQGRVLQKIWTDGLQQWAFWKKFQDPVHNVKIKIKTFGPFFTDMDHHPPGDPVSVVCVVVDDRRDRIDMDIPVRHVCVVVVLVRNPVRPPPFDDDDPVDDQQADAWPDWDWDDDPPDIDIDTDGDGDPDPDGPIDTGDHPVPDDPVVVCVVVVHD

Sequence (172 aa):
MSTETLRTMVFNREGFILNIPILDEIHFFAWDSIDTILYGSEILYHDHSEFIIYLNRPPVIKLKENAWWLNRLTFWIKNRKNKKIRISDEWNRDFSGFINNVQKYLPDVQEIDFKEDKRKGVLISRNEIKKSNSSVIIERWKPERTTTLPWKMVYDRYHRSVEDIYNRDKGI

Secondary structure (DSSP, 8-state):
--GGGSBEEEE-SSEEEEEEGGGTEEEEEEGGGEEEEEEEE-SS-TTSEEEEEEESS--EEEE-TT--HHHHHHHHHS-TT--EEEEETTTBTTHHHHHHHHHHHSTTPPP--TT--TT--EEEEEEEEEETTEEEEEEEEEPP--SS--PEEEEETT---HHHHHHHHT--